Protein AF-A0A7Y4Q9X0-F1 (afdb_monomer_lite)

Sequence (154 aa):
YGYYTENNLNFNTTLRWPSSTGPTVANASSGQAYLGCSFGSANYSLSFKRTNFTCGYYQIDIPYQDDEVAILINGVQVFVNPNFTPSLQTNVWTGFLGPTTTVEIKLVNKQLSGQLQISINPSTSTPQTLNSNSTICVGGSADLSAASSIAGAT

Structure (mmCIF, N/CA/C/O backbone):
data_AF-A0A7Y4Q9X0-F1
#
_entry.id   AF-A0A7Y4Q9X0-F1
#
loop_
_atom_site.group_PDB
_atom_site.id
_atom_site.type_symbol
_atom_site.label_atom_id
_atom_site.label_alt_id
_atom_site.label_comp_id
_atom_site.label_asym_id
_atom_site.label_entity_id
_atom_site.label_seq_id
_atom_site.pdbx_PDB_ins_code
_atom_site.Cartn_x
_atom_site.Cartn_y
_atom_site.Cartn_z
_atom_site.occupancy
_atom_site.B_iso_or_equiv
_atom_site.auth_seq_id
_atom_site.auth_comp_id
_atom_site.auth_asym_id
_atom_site.auth_atom_id
_atom_site.pdbx_PDB_model_num
ATOM 1 N N . TYR A 1 1 ? 13.228 -10.424 -10.989 1.00 85.50 1 TYR A N 1
ATOM 2 C CA . TYR A 1 1 ? 12.451 -9.943 -9.827 1.00 85.50 1 TYR A CA 1
ATOM 3 C C . TYR A 1 1 ? 13.406 -9.491 -8.737 1.00 85.50 1 TYR A C 1
ATOM 5 O O . TYR A 1 1 ? 14.577 -9.856 -8.778 1.00 85.50 1 TYR A O 1
ATOM 13 N N . GLY A 1 2 ? 12.913 -8.701 -7.792 1.00 95.50 2 GLY A N 1
ATOM 14 C CA . GLY A 1 2 ? 13.687 -8.162 -6.681 1.00 95.50 2 GLY A CA 1
ATOM 15 C C . GLY A 1 2 ? 12.791 -7.349 -5.762 1.00 95.50 2 GLY A C 1
ATOM 16 O O . GLY A 1 2 ? 11.578 -7.294 -5.979 1.00 95.50 2 GLY A O 1
ATOM 17 N N . TYR A 1 3 ? 13.381 -6.731 -4.751 1.00 96.81 3 TYR A N 1
ATOM 18 C CA . TYR A 1 3 ? 12.651 -5.949 -3.763 1.00 96.81 3 TYR A CA 1
ATOM 19 C C . TYR A 1 3 ? 13.508 -4.807 -3.224 1.00 96.81 3 TYR A C 1
ATOM 21 O O . TYR A 1 3 ? 14.731 -4.859 -3.258 1.00 96.81 3 TYR A O 1
ATOM 29 N N . TYR A 1 4 ? 12.845 -3.793 -2.690 1.00 97.25 4 TYR A N 1
ATOM 30 C CA . TYR A 1 4 ? 13.426 -2.829 -1.761 1.00 97.25 4 TYR A CA 1
ATOM 31 C C . TYR A 1 4 ? 12.531 -2.814 -0.513 1.00 97.25 4 TYR A C 1
ATOM 33 O O . TYR A 1 4 ? 11.435 -3.384 -0.549 1.00 97.25 4 TYR A O 1
ATOM 41 N N . THR A 1 5 ? 12.963 -2.197 0.587 1.00 97.75 5 THR A N 1
ATOM 42 C CA . THR A 1 5 ? 12.080 -2.026 1.753 1.00 97.75 5 THR A CA 1
ATOM 43 C C . THR A 1 5 ? 11.798 -0.558 2.021 1.00 97.75 5 THR A C 1
ATOM 45 O O . THR A 1 5 ? 12.655 0.295 1.812 1.00 97.75 5 THR A O 1
ATOM 48 N N . GLU A 1 6 ? 10.578 -0.278 2.472 1.00 97.44 6 GLU A N 1
ATOM 49 C CA . GLU A 1 6 ? 10.107 1.039 2.891 1.00 97.44 6 GLU A CA 1
ATOM 50 C C . GLU A 1 6 ? 9.669 0.932 4.353 1.00 97.44 6 GLU A C 1
ATOM 52 O O . GLU A 1 6 ? 8.803 0.120 4.686 1.00 97.44 6 GLU A O 1
ATOM 57 N N . ASN A 1 7 ? 10.286 1.718 5.236 1.00 96.94 7 ASN A N 1
ATOM 58 C CA . ASN A 1 7 ? 9.981 1.668 6.666 1.00 96.94 7 ASN A CA 1
ATOM 59 C C . ASN A 1 7 ? 8.811 2.586 7.039 1.00 96.94 7 ASN A C 1
ATOM 61 O O . ASN A 1 7 ? 8.103 2.314 8.019 1.00 96.94 7 ASN A O 1
ATOM 65 N N . ASN A 1 8 ? 8.593 3.652 6.266 1.00 97.38 8 ASN A N 1
ATOM 66 C CA . ASN A 1 8 ? 7.576 4.645 6.569 1.00 97.38 8 ASN A CA 1
ATOM 67 C C . ASN A 1 8 ? 6.172 4.098 6.305 1.00 97.38 8 ASN A C 1
ATOM 69 O O . ASN A 1 8 ? 5.932 3.348 5.360 1.00 97.38 8 ASN A O 1
ATOM 73 N N . LEU A 1 9 ? 5.231 4.489 7.164 1.00 96.31 9 LEU A N 1
ATOM 74 C CA . LEU A 1 9 ? 3.817 4.170 6.983 1.00 96.31 9 LEU A CA 1
ATOM 75 C C . LEU A 1 9 ? 3.215 4.980 5.820 1.00 96.31 9 LEU A C 1
ATOM 77 O O . LEU A 1 9 ? 2.511 4.429 4.977 1.00 96.31 9 LEU A O 1
ATOM 81 N N . ASN A 1 10 ? 3.568 6.266 5.761 1.00 98.31 10 ASN A N 1
ATOM 82 C CA . ASN A 1 10 ? 3.280 7.168 4.650 1.00 98.31 10 ASN A CA 1
ATOM 83 C C . ASN A 1 10 ? 4.512 7.232 3.756 1.00 98.31 10 ASN A C 1
ATOM 85 O O . ASN A 1 10 ? 5.611 7.472 4.256 1.00 98.31 10 ASN A O 1
ATOM 89 N N . PHE A 1 11 ? 4.355 7.047 2.451 1.00 98.50 11 PHE A N 1
ATOM 90 C CA . PHE A 1 11 ? 5.501 7.016 1.551 1.00 98.50 11 PHE A CA 1
ATOM 91 C C . PHE A 1 11 ? 5.193 7.629 0.191 1.00 98.50 11 PHE A C 1
ATOM 93 O O . PHE A 1 11 ? 4.051 7.695 -0.260 1.00 98.50 11 PHE A O 1
ATOM 100 N N . ASN A 1 12 ? 6.264 8.059 -0.466 1.00 98.19 12 ASN A N 1
ATOM 101 C CA . ASN A 1 12 ? 6.269 8.541 -1.833 1.00 98.19 12 ASN A CA 1
ATOM 102 C C . ASN A 1 12 ? 7.426 7.860 -2.563 1.00 98.19 12 ASN A C 1
ATOM 104 O O . ASN A 1 12 ? 8.590 8.059 -2.205 1.00 98.19 12 ASN A O 1
ATOM 108 N N . THR A 1 13 ? 7.120 7.080 -3.598 1.00 97.94 13 THR A N 1
ATOM 109 C CA . THR A 1 13 ? 8.145 6.366 -4.364 1.00 97.94 13 THR A CA 1
ATOM 110 C C . THR A 1 13 ? 9.154 7.307 -5.016 1.00 97.94 13 THR A C 1
ATOM 112 O O . THR A 1 13 ? 10.295 6.903 -5.217 1.00 97.94 13 THR A O 1
ATOM 115 N N . THR A 1 14 ? 8.814 8.580 -5.269 1.00 97.81 14 THR A N 1
ATOM 116 C CA . THR A 1 14 ? 9.779 9.529 -5.854 1.00 97.81 14 THR A CA 1
ATOM 117 C C . THR A 1 14 ? 10.927 9.902 -4.921 1.00 97.81 14 THR A C 1
ATOM 119 O O . THR A 1 14 ? 11.945 10.416 -5.373 1.00 97.81 14 THR A O 1
ATOM 122 N N . LEU A 1 15 ? 10.792 9.630 -3.618 1.00 97.94 15 LEU A N 1
ATOM 123 C CA . LEU A 1 15 ? 11.887 9.764 -2.650 1.00 97.94 15 LEU A CA 1
ATOM 124 C C . LEU A 1 15 ? 12.884 8.597 -2.749 1.00 97.94 15 LEU A C 1
ATOM 126 O O . LEU A 1 15 ? 14.003 8.671 -2.239 1.00 97.94 15 LEU A O 1
ATOM 130 N N . ARG A 1 16 ? 12.481 7.513 -3.418 1.00 97.44 16 ARG A N 1
ATOM 131 C CA . ARG A 1 16 ? 13.260 6.288 -3.613 1.00 97.44 16 ARG A CA 1
ATOM 132 C C . ARG A 1 16 ? 13.944 6.263 -4.971 1.00 97.44 16 ARG A C 1
ATOM 134 O O . ARG A 1 16 ? 15.111 5.889 -5.045 1.00 97.44 16 ARG A O 1
ATOM 141 N N . TRP A 1 17 ? 13.227 6.660 -6.018 1.00 96.94 17 TRP A N 1
ATOM 142 C CA . TRP A 1 17 ? 13.715 6.758 -7.394 1.00 96.94 17 TRP A CA 1
ATOM 143 C C . TRP A 1 17 ? 12.933 7.834 -8.166 1.00 96.94 17 TRP A C 1
ATOM 145 O O . TRP A 1 17 ? 11.754 8.024 -7.890 1.00 96.94 17 TRP A O 1
ATOM 155 N N . PRO A 1 18 ? 13.522 8.538 -9.147 1.00 96.81 18 PRO A N 1
ATOM 156 C CA . PRO A 1 18 ? 12.775 9.458 -10.010 1.00 96.81 18 PRO A CA 1
ATOM 157 C C . PRO A 1 18 ? 11.662 8.745 -10.790 1.00 96.81 18 PRO A C 1
ATOM 159 O O . PRO A 1 18 ? 11.875 7.627 -11.253 1.00 96.81 18 PRO A O 1
ATOM 162 N N . SER A 1 19 ? 10.516 9.395 -11.017 1.00 95.00 19 SER A N 1
ATOM 163 C CA . SER A 1 19 ? 9.352 8.778 -11.685 1.00 95.00 19 SER A CA 1
ATOM 164 C C . SER A 1 19 ? 9.631 8.279 -13.106 1.00 95.00 19 SER A C 1
ATOM 166 O O . SER A 1 19 ? 8.990 7.335 -13.545 1.00 95.00 19 SER A O 1
ATOM 168 N N . SER A 1 20 ? 10.613 8.857 -13.806 1.00 94.69 20 SER A N 1
ATOM 169 C CA . SER A 1 20 ? 11.063 8.420 -15.137 1.00 94.69 20 SER A CA 1
ATOM 170 C C . SER A 1 20 ? 11.930 7.151 -15.127 1.00 94.69 20 SER A C 1
ATOM 172 O O . SER A 1 20 ? 12.356 6.675 -16.182 1.00 94.69 20 SER A O 1
ATOM 174 N N . THR A 1 21 ? 12.222 6.611 -13.943 1.00 94.06 21 THR A N 1
ATOM 175 C CA . THR A 1 21 ? 12.978 5.372 -13.731 1.00 94.06 21 THR A CA 1
ATOM 176 C C . THR A 1 21 ? 12.109 4.309 -13.060 1.00 94.06 21 THR A C 1
ATOM 178 O O . THR A 1 21 ? 11.008 4.588 -12.598 1.00 94.06 21 THR A O 1
ATOM 181 N N . GLY A 1 22 ? 12.614 3.078 -12.987 1.00 93.75 22 GLY A N 1
ATOM 182 C CA . GLY A 1 22 ? 11.943 1.982 -12.294 1.00 93.75 22 GLY A CA 1
ATOM 183 C C . GLY A 1 22 ? 12.486 1.721 -10.878 1.00 93.75 22 GLY A C 1
ATOM 184 O O . GLY A 1 22 ? 13.561 2.201 -10.513 1.00 93.75 22 GLY A O 1
ATOM 185 N N . PRO A 1 23 ? 11.822 0.841 -10.109 1.00 95.81 23 PRO A N 1
ATOM 186 C CA . PRO A 1 23 ? 12.235 0.435 -8.762 1.00 95.81 23 PRO A CA 1
ATOM 187 C C . PRO A 1 23 ? 13.654 -0.133 -8.672 1.00 95.81 23 PRO A C 1
ATOM 189 O O . PRO A 1 23 ? 14.226 -0.168 -7.588 1.00 95.81 23 PRO A O 1
ATOM 192 N N . THR A 1 24 ? 14.236 -0.584 -9.791 1.00 96.06 24 THR A N 1
ATOM 193 C CA . THR A 1 24 ? 15.590 -1.154 -9.822 1.00 96.06 24 THR A CA 1
ATOM 194 C C . THR A 1 24 ? 16.681 -0.201 -9.327 1.00 96.06 24 THR A C 1
ATOM 196 O O . THR A 1 24 ? 17.767 -0.674 -9.003 1.00 96.06 24 THR A O 1
ATOM 199 N N . VAL A 1 25 ? 16.428 1.112 -9.289 1.00 96.88 25 VAL A N 1
ATOM 200 C CA . VAL A 1 25 ? 17.377 2.114 -8.777 1.00 96.88 25 VAL A CA 1
ATOM 201 C C . VAL A 1 25 ? 16.971 2.679 -7.413 1.00 96.88 25 VAL A C 1
ATOM 203 O O . VAL A 1 25 ? 17.493 3.713 -7.003 1.00 96.88 25 VAL A O 1
ATOM 206 N N . ALA A 1 26 ? 16.039 2.031 -6.702 1.00 97.75 26 ALA A N 1
ATOM 207 C CA . ALA A 1 26 ? 15.597 2.498 -5.392 1.00 97.75 26 ALA A CA 1
ATOM 208 C C . ALA A 1 26 ? 16.787 2.662 -4.433 1.00 97.75 26 ALA A C 1
ATOM 210 O O . ALA A 1 26 ? 17.514 1.702 -4.165 1.00 97.75 26 ALA A O 1
ATOM 211 N N . ASN A 1 27 ? 16.960 3.874 -3.902 1.00 98.12 27 ASN A N 1
ATOM 212 C CA . ASN A 1 27 ? 17.979 4.192 -2.899 1.00 98.12 27 ASN A CA 1
ATOM 213 C C . ASN A 1 27 ? 17.632 3.596 -1.514 1.00 98.12 27 ASN A C 1
ATOM 215 O O . ASN A 1 27 ? 16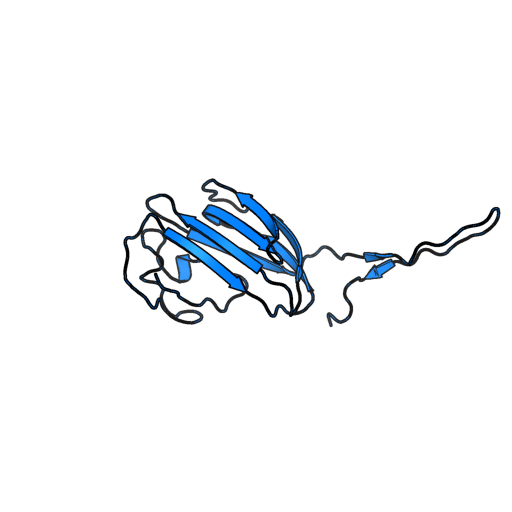.607 2.938 -1.368 1.00 98.12 27 ASN A O 1
ATOM 219 N N . ALA A 1 28 ? 18.475 3.831 -0.498 1.00 97.75 28 ALA A N 1
ATOM 220 C CA . ALA A 1 28 ? 18.298 3.353 0.885 1.00 97.75 28 ALA A CA 1
ATOM 221 C C . ALA A 1 28 ? 17.923 4.469 1.890 1.00 97.75 28 ALA A C 1
ATOM 223 O O . ALA A 1 28 ? 18.311 4.421 3.052 1.00 97.75 28 ALA A O 1
ATOM 224 N N . SER A 1 29 ? 17.190 5.506 1.469 1.00 97.06 29 SER A N 1
ATOM 225 C CA . SER A 1 29 ? 16.806 6.637 2.348 1.00 97.06 29 SER A CA 1
ATOM 226 C C . SER A 1 29 ? 15.856 6.271 3.512 1.00 97.06 29 SER A C 1
ATOM 228 O O . SER A 1 29 ? 15.637 7.062 4.419 1.00 97.06 29 SER A O 1
ATOM 230 N N . SER A 1 30 ? 15.275 5.075 3.479 1.00 94.81 30 SER A N 1
ATOM 231 C CA . SER A 1 30 ? 14.263 4.501 4.380 1.00 94.81 30 SER A CA 1
ATOM 232 C C . SER A 1 30 ? 14.197 3.005 4.077 1.00 94.81 30 SER A C 1
ATOM 234 O O . SER A 1 30 ? 13.812 2.633 2.976 1.00 94.81 30 SER A O 1
ATOM 236 N N . GLY A 1 31 ? 14.625 2.136 4.982 1.00 96.75 31 GLY A N 1
ATOM 237 C CA . GLY A 1 31 ? 14.807 0.724 4.637 1.00 96.75 31 GLY A CA 1
ATOM 238 C C . GLY A 1 31 ? 15.934 0.503 3.616 1.00 96.75 31 GLY A C 1
ATOM 239 O O . GLY A 1 31 ? 16.836 1.325 3.474 1.00 96.75 31 GLY A O 1
ATOM 240 N N . GLN A 1 32 ? 15.887 -0.620 2.906 1.00 97.88 32 GLN A N 1
ATOM 241 C CA . GLN A 1 32 ? 16.955 -1.101 2.034 1.00 97.88 32 GLN A CA 1
ATOM 242 C C . GLN A 1 32 ? 16.791 -0.596 0.598 1.00 97.88 32 GLN A C 1
ATOM 244 O O . GLN A 1 32 ? 15.671 -0.442 0.103 1.00 97.88 32 GLN A O 1
ATOM 249 N N . ALA A 1 33 ? 17.924 -0.396 -0.081 1.00 98.12 33 ALA A N 1
ATOM 250 C CA . ALA A 1 33 ? 17.972 -0.206 -1.529 1.00 98.12 33 ALA A CA 1
ATOM 251 C C . ALA A 1 33 ? 17.481 -1.454 -2.281 1.00 98.12 33 ALA A C 1
ATOM 253 O O . ALA A 1 33 ? 17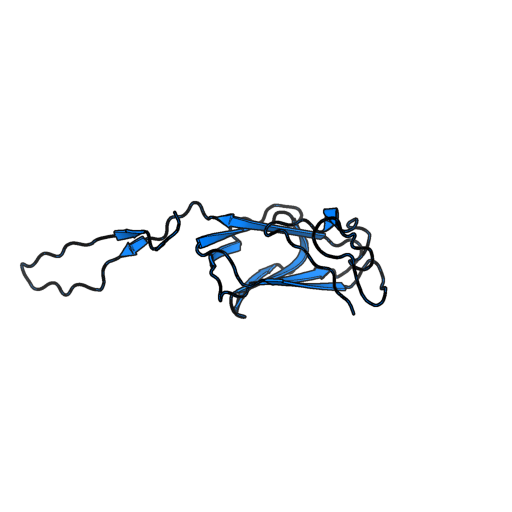.347 -2.534 -1.699 1.00 98.12 33 ALA A O 1
ATOM 254 N N . TYR A 1 34 ? 17.219 -1.301 -3.580 1.00 98.00 34 TYR A N 1
ATOM 255 C CA . TYR A 1 34 ? 16.779 -2.414 -4.418 1.00 98.00 34 TYR A CA 1
ATOM 256 C C . TYR A 1 34 ? 17.813 -3.548 -4.464 1.00 98.00 34 TYR A C 1
ATOM 258 O O . TYR A 1 34 ? 18.990 -3.331 -4.748 1.00 98.00 34 TYR A O 1
ATOM 266 N N . LEU A 1 35 ? 17.342 -4.773 -4.241 1.00 98.12 35 LEU A N 1
ATOM 267 C CA . LEU A 1 35 ? 18.088 -6.018 -4.367 1.00 98.12 35 LEU A CA 1
ATOM 268 C C . LEU A 1 35 ? 17.361 -6.939 -5.349 1.00 98.12 35 LEU A C 1
ATOM 270 O O . LEU A 1 35 ? 16.232 -7.375 -5.108 1.00 98.12 35 LEU A O 1
ATOM 274 N N . GLY A 1 36 ? 18.016 -7.250 -6.465 1.00 96.56 36 GLY A N 1
ATOM 275 C CA . GLY A 1 36 ? 17.501 -8.152 -7.490 1.00 96.56 36 GLY A CA 1
ATOM 276 C C . GLY A 1 36 ? 18.077 -7.856 -8.868 1.00 96.56 36 GLY A C 1
ATOM 277 O O . GLY A 1 36 ? 19.009 -7.068 -9.014 1.00 96.56 36 GLY A O 1
ATOM 278 N N . CYS A 1 37 ? 17.512 -8.492 -9.892 1.00 94.88 37 CYS A N 1
ATOM 279 C CA . CYS A 1 37 ? 17.907 -8.238 -11.276 1.00 94.88 37 CYS A CA 1
ATOM 280 C C . CYS A 1 37 ? 17.417 -6.864 -11.735 1.00 94.88 37 CYS A C 1
ATOM 282 O O . CYS A 1 37 ? 16.251 -6.528 -11.518 1.00 94.88 37 CYS A O 1
ATOM 284 N N . SER A 1 38 ? 18.270 -6.121 -12.437 1.00 94.00 38 SER A N 1
ATOM 285 C CA . SER A 1 38 ? 17.860 -4.875 -13.074 1.00 94.00 38 SER A CA 1
ATOM 286 C C . SER A 1 38 ? 16.871 -5.103 -14.211 1.00 94.00 38 SER A C 1
ATOM 288 O O . SER A 1 38 ? 16.906 -6.125 -14.897 1.00 94.00 38 SER A O 1
ATOM 290 N N . PHE A 1 39 ? 15.984 -4.134 -14.403 1.00 91.94 39 PHE A N 1
ATOM 291 C CA . PHE A 1 39 ? 14.988 -4.116 -15.470 1.00 91.94 39 PHE A CA 1
ATOM 292 C C . PHE A 1 39 ? 14.768 -2.680 -15.962 1.00 91.94 39 PHE A C 1
ATOM 294 O O . PHE A 1 39 ? 15.325 -1.734 -15.405 1.00 91.94 39 PHE A O 1
ATOM 301 N N . GLY A 1 40 ? 14.001 -2.528 -17.043 1.00 90.00 40 GLY A N 1
ATOM 302 C CA . GLY A 1 40 ? 13.717 -1.224 -17.643 1.00 90.00 40 GLY A CA 1
ATOM 303 C C . GLY A 1 40 ? 12.946 -0.271 -16.721 1.00 90.00 40 GLY A C 1
ATOM 304 O O . GLY A 1 40 ? 12.495 -0.634 -15.637 1.00 90.00 40 GLY A O 1
ATOM 305 N N . SER A 1 41 ? 12.776 0.971 -17.168 1.00 91.00 41 SER A N 1
ATOM 306 C CA . SER A 1 41 ? 12.082 2.014 -16.403 1.00 91.00 41 SER A CA 1
ATOM 307 C C . SER A 1 41 ? 10.555 1.953 -16.468 1.00 91.00 41 SER A C 1
ATOM 309 O O . SER A 1 41 ? 9.906 2.627 -15.682 1.00 91.00 41 SER A O 1
ATOM 311 N N . ALA A 1 42 ? 9.990 1.150 -17.368 1.00 91.94 42 ALA A N 1
ATOM 312 C CA . ALA A 1 42 ? 8.553 1.040 -17.607 1.00 91.94 42 ALA A CA 1
ATOM 313 C C . ALA A 1 42 ? 8.097 -0.422 -17.527 1.00 91.94 42 ALA A C 1
ATOM 315 O O . ALA A 1 42 ? 8.931 -1.330 -17.552 1.00 91.94 42 ALA A O 1
ATOM 316 N N . ASN A 1 43 ? 6.778 -0.644 -17.506 1.00 93.94 43 ASN A N 1
ATOM 317 C CA . ASN A 1 43 ? 6.163 -1.976 -17.481 1.00 93.94 43 ASN A CA 1
ATOM 318 C C . ASN A 1 43 ? 6.602 -2.797 -16.266 1.00 93.94 43 ASN A C 1
ATOM 320 O O . ASN A 1 43 ? 7.288 -3.814 -16.384 1.00 93.94 43 ASN A O 1
ATOM 324 N N . TYR A 1 44 ? 6.215 -2.342 -15.080 1.00 95.19 44 TYR A N 1
ATOM 325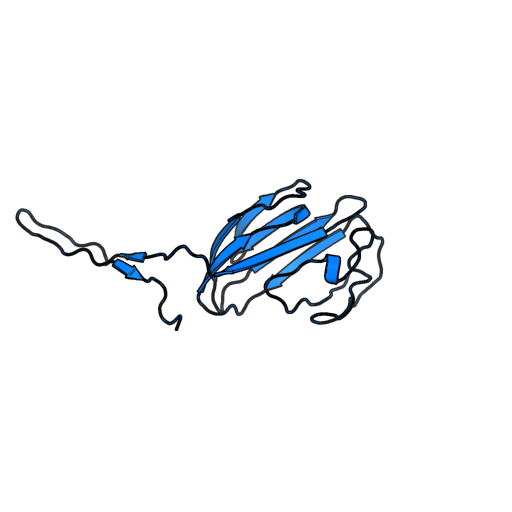 C CA . TYR A 1 44 ? 6.517 -3.042 -13.840 1.00 95.19 44 TYR A CA 1
ATOM 326 C C . TYR A 1 44 ? 5.327 -3.026 -12.894 1.00 95.19 44 TYR A C 1
ATOM 328 O O . TYR A 1 44 ? 4.466 -2.151 -12.939 1.00 95.19 44 TYR A O 1
ATOM 336 N N . SER A 1 45 ? 5.322 -3.985 -11.979 1.00 96.12 45 SER A N 1
ATOM 337 C CA . SER A 1 45 ? 4.374 -4.025 -10.876 1.00 96.12 45 SER A CA 1
ATOM 338 C C . SER A 1 45 ? 5.106 -4.074 -9.545 1.00 96.12 45 SER A C 1
ATOM 340 O O . SER A 1 45 ? 6.132 -4.746 -9.419 1.00 96.12 45 SER A O 1
ATOM 342 N N . LEU A 1 46 ? 4.545 -3.412 -8.542 1.00 97.00 46 LEU A N 1
ATOM 343 C CA . LEU A 1 46 ? 4.986 -3.474 -7.155 1.00 97.00 46 LEU A CA 1
ATOM 344 C C . LEU A 1 46 ? 3.856 -3.999 -6.276 1.00 97.00 46 LEU A C 1
ATOM 346 O O . LEU A 1 46 ? 2.681 -3.773 -6.553 1.00 97.00 46 LEU A O 1
ATOM 350 N N . SER A 1 47 ? 4.228 -4.666 -5.187 1.00 98.12 47 SER A N 1
ATOM 351 C CA . SER A 1 47 ? 3.315 -5.023 -4.107 1.00 98.12 47 SER A CA 1
ATOM 352 C C . SER A 1 47 ? 3.971 -4.673 -2.775 1.00 98.12 47 SER A C 1
ATOM 354 O O . SER A 1 47 ? 4.952 -5.294 -2.362 1.00 98.12 47 SER A O 1
ATOM 356 N N . PHE A 1 48 ? 3.447 -3.635 -2.133 1.00 98.31 48 PHE A N 1
ATOM 357 C CA . PHE A 1 48 ? 3.830 -3.202 -0.797 1.00 98.31 48 PHE A CA 1
ATOM 358 C C . PHE A 1 48 ? 2.995 -3.960 0.215 1.00 98.31 48 PHE A C 1
ATOM 360 O O . PHE A 1 48 ? 1.773 -3.852 0.188 1.00 98.31 48 PHE A O 1
ATOM 367 N N . LYS A 1 49 ? 3.635 -4.710 1.112 1.00 98.31 49 LYS A N 1
ATOM 368 C CA . LYS A 1 49 ? 2.937 -5.511 2.120 1.00 98.31 49 LYS A CA 1
ATOM 369 C C . LYS A 1 49 ? 3.372 -5.099 3.511 1.00 98.31 49 LYS A C 1
ATOM 371 O O . LYS A 1 49 ? 4.567 -5.025 3.789 1.00 98.31 49 LYS A O 1
ATOM 376 N N . ARG A 1 50 ? 2.402 -4.873 4.392 1.00 97.88 50 ARG A N 1
ATOM 377 C CA . ARG A 1 50 ? 2.646 -4.549 5.795 1.00 97.88 50 ARG A CA 1
ATOM 378 C C . ARG A 1 50 ? 1.675 -5.298 6.697 1.00 97.88 50 ARG A C 1
ATOM 380 O O . ARG A 1 50 ? 0.529 -5.547 6.339 1.00 97.88 50 ARG A O 1
ATOM 387 N N . THR A 1 51 ? 2.171 -5.652 7.870 1.00 97.94 51 THR A N 1
ATOM 388 C CA . THR A 1 51 ? 1.409 -6.151 9.015 1.00 97.94 51 THR A CA 1
ATOM 389 C C . THR A 1 51 ? 1.958 -5.472 10.270 1.00 97.94 51 THR A C 1
ATOM 391 O O . THR A 1 51 ? 2.822 -4.596 10.158 1.00 97.94 51 THR A O 1
ATOM 394 N N . ASN A 1 52 ? 1.504 -5.876 11.452 1.00 96.19 52 ASN A N 1
ATOM 395 C CA . ASN A 1 52 ? 1.985 -5.352 12.724 1.00 96.19 52 ASN A CA 1
ATOM 396 C C . ASN A 1 52 ? 1.747 -3.836 12.877 1.00 96.19 52 ASN A C 1
ATOM 398 O O . ASN A 1 52 ? 2.649 -3.077 13.236 1.00 96.19 52 ASN A O 1
ATOM 402 N N . PHE A 1 53 ? 0.538 -3.382 12.541 1.00 96.00 53 PHE A N 1
ATOM 403 C CA . PHE A 1 53 ? 0.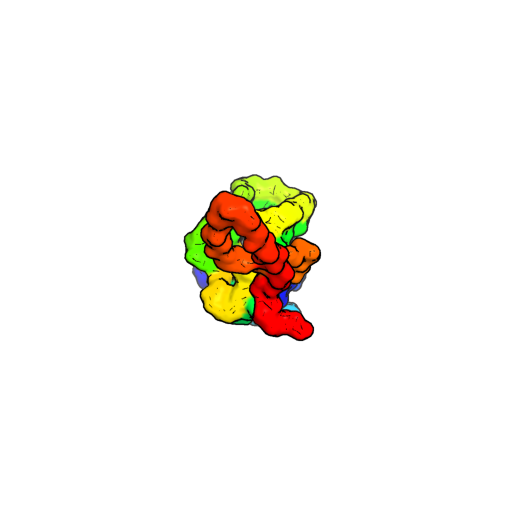127 -1.999 12.769 1.00 96.00 53 PHE A CA 1
ATOM 404 C C . PHE A 1 53 ? -0.136 -1.769 14.257 1.00 96.00 53 PHE A C 1
ATOM 406 O O . PHE A 1 53 ? -0.690 -2.639 14.933 1.00 96.00 53 PHE A O 1
ATOM 413 N N . THR A 1 54 ? 0.205 -0.578 14.754 1.00 94.69 54 THR A N 1
ATOM 414 C CA . THR A 1 54 ? -0.339 -0.101 16.029 1.00 94.69 54 THR A CA 1
ATOM 415 C C . THR A 1 54 ? -1.863 -0.130 15.943 1.00 94.69 54 THR A C 1
ATOM 417 O O . THR A 1 54 ? -2.421 0.305 14.938 1.00 94.69 54 THR A O 1
ATOM 420 N N . CYS A 1 55 ? -2.533 -0.664 16.968 1.00 90.62 55 CYS A N 1
ATOM 421 C CA . CYS A 1 55 ? -3.992 -0.700 17.004 1.00 90.62 55 CYS A CA 1
ATOM 422 C C . CYS A 1 55 ? -4.566 0.713 16.861 1.00 90.62 55 CYS A C 1
ATOM 424 O O . CYS A 1 55 ? -4.247 1.596 17.655 1.00 90.62 55 CYS A O 1
ATOM 426 N N . GLY A 1 56 ? -5.442 0.913 15.882 1.00 88.50 56 GLY A N 1
ATOM 427 C CA . GLY A 1 56 ? -6.093 2.198 15.678 1.00 88.50 56 GLY A CA 1
ATOM 428 C C . GLY A 1 56 ? -7.126 2.167 14.564 1.00 88.50 56 GLY A C 1
ATOM 429 O O . GLY A 1 56 ? -7.231 1.197 13.809 1.00 88.50 56 GLY A O 1
ATOM 430 N N . TYR A 1 57 ? -7.896 3.247 14.474 1.00 92.44 57 TYR A N 1
ATOM 431 C CA . TYR A 1 57 ? -8.806 3.494 13.365 1.00 92.44 57 TYR A CA 1
ATOM 432 C C . TYR A 1 57 ? -8.111 4.413 12.363 1.00 92.44 57 TYR A C 1
ATOM 434 O O . TYR A 1 57 ? -7.735 5.535 12.703 1.00 92.44 57 TYR A O 1
ATOM 442 N N . TYR A 1 58 ? -7.892 3.919 11.151 1.00 95.88 58 TYR A N 1
ATOM 443 C CA . TYR A 1 58 ? -7.075 4.570 10.134 1.00 95.88 58 TYR A CA 1
ATOM 444 C C . TYR A 1 58 ? -7.904 4.928 8.914 1.00 95.88 58 TYR A C 1
ATOM 446 O O . TYR A 1 58 ? -8.849 4.220 8.578 1.00 95.88 58 TYR A O 1
ATOM 454 N N . GLN A 1 59 ? -7.488 5.987 8.234 1.00 97.75 59 GLN A N 1
ATOM 455 C CA . GLN A 1 59 ? -7.891 6.327 6.880 1.00 97.75 59 GLN A CA 1
ATOM 456 C C . GLN A 1 59 ? -6.694 6.139 5.945 1.00 97.75 59 GLN A C 1
ATOM 458 O O . GLN A 1 59 ? -5.561 6.474 6.303 1.00 97.75 59 GLN A O 1
ATOM 463 N N . ILE A 1 60 ? -6.954 5.618 4.748 1.00 98.62 60 ILE A N 1
ATOM 464 C CA . ILE A 1 60 ? -5.995 5.567 3.650 1.00 98.62 60 ILE A CA 1
ATOM 465 C C . ILE A 1 60 ? -6.395 6.604 2.599 1.00 98.62 60 ILE A C 1
ATOM 467 O O . ILE A 1 60 ? -7.548 6.654 2.165 1.00 98.62 60 ILE A O 1
ATOM 471 N N . ASP A 1 61 ? -5.419 7.398 2.171 1.00 98.69 61 ASP A N 1
ATOM 472 C CA . ASP A 1 61 ? -5.495 8.333 1.055 1.00 98.69 61 ASP A CA 1
ATOM 473 C C . ASP A 1 61 ? -4.406 7.999 0.024 1.00 98.69 61 ASP A C 1
ATOM 475 O O . ASP A 1 61 ? -3.318 7.520 0.370 1.00 98.69 61 ASP A O 1
ATOM 479 N N . ILE A 1 62 ? -4.670 8.311 -1.244 1.00 98.75 62 ILE A N 1
ATOM 480 C CA . ILE A 1 62 ? -3.705 8.184 -2.344 1.00 98.75 62 ILE A CA 1
ATOM 481 C C . ILE A 1 62 ? -3.478 9.581 -2.932 1.00 98.75 62 ILE A C 1
ATOM 483 O O . ILE A 1 62 ? -4.244 10.011 -3.797 1.00 98.75 62 ILE A O 1
ATOM 487 N N . PRO A 1 63 ? -2.455 10.328 -2.471 1.00 98.69 63 PRO A N 1
ATOM 488 C CA . PRO A 1 63 ? -2.149 11.650 -3.014 1.00 98.69 63 PRO A CA 1
ATOM 489 C C . PRO A 1 63 ? -1.824 11.661 -4.514 1.00 98.69 63 PRO A C 1
ATOM 491 O O . PRO A 1 63 ? -2.086 12.659 -5.182 1.00 98.69 63 PRO A O 1
ATOM 494 N N . TYR A 1 64 ? -1.249 10.570 -5.033 1.00 98.56 64 TYR A N 1
ATOM 495 C CA . TYR A 1 64 ? -0.839 10.441 -6.431 1.00 98.56 64 TYR A CA 1
ATOM 496 C C . TYR A 1 64 ? -0.669 8.967 -6.818 1.00 98.56 64 TYR A C 1
ATOM 498 O O . TYR A 1 64 ? -0.060 8.204 -6.059 1.00 98.56 64 TYR A O 1
ATOM 506 N N . GLN A 1 65 ? -1.120 8.580 -8.013 1.00 97.44 65 GLN A N 1
ATOM 507 C CA . GLN A 1 65 ? -0.808 7.275 -8.606 1.00 97.44 65 GLN A CA 1
ATOM 508 C C . GLN A 1 65 ? -0.576 7.352 -10.117 1.00 97.44 65 GLN A C 1
ATOM 510 O O . GLN A 1 65 ? -1.256 8.107 -10.813 1.00 97.44 65 GLN A O 1
ATOM 515 N N . ASP A 1 66 ? 0.344 6.523 -10.601 1.00 96.88 66 ASP A N 1
ATOM 516 C CA . ASP A 1 66 ? 0.677 6.351 -12.014 1.00 96.88 66 ASP A CA 1
ATOM 517 C C . ASP A 1 66 ? 1.221 4.923 -12.268 1.00 96.88 66 ASP A C 1
ATOM 519 O O . ASP A 1 66 ? 2.332 4.604 -11.830 1.00 96.88 66 ASP A O 1
ATOM 523 N N . ASP A 1 67 ? 0.481 3.985 -12.874 1.00 96.25 67 ASP A N 1
ATOM 524 C CA . ASP A 1 67 ? -0.892 4.077 -13.401 1.00 96.25 67 ASP A CA 1
ATOM 525 C C . ASP A 1 67 ? -1.929 3.527 -12.404 1.00 96.25 67 ASP A C 1
ATOM 527 O O . ASP A 1 67 ? -2.669 4.272 -11.764 1.00 96.25 67 ASP A O 1
ATOM 531 N N . GLU A 1 68 ? -2.002 2.200 -12.292 1.00 98.25 68 GLU A N 1
ATOM 532 C CA . GLU A 1 68 ? -3.088 1.473 -11.638 1.00 98.25 68 GLU A CA 1
ATOM 533 C C . GLU A 1 68 ? -2.718 1.086 -10.210 1.00 98.25 68 GLU A C 1
ATOM 535 O O . GLU A 1 68 ? -1.629 0.568 -9.960 1.00 98.25 68 GLU A O 1
ATOM 540 N N . VAL A 1 69 ? -3.657 1.279 -9.282 1.00 98.69 69 VAL A N 1
ATOM 541 C CA . VAL A 1 69 ? -3.499 0.914 -7.872 1.00 98.69 69 VAL A CA 1
ATOM 542 C C . VAL A 1 69 ? -4.656 0.054 -7.397 1.00 98.69 69 VAL A C 1
ATOM 544 O O . VAL A 1 69 ? -5.817 0.322 -7.702 1.00 98.69 69 VAL A O 1
ATOM 547 N N . ALA A 1 70 ? -4.338 -0.948 -6.581 1.00 98.75 70 ALA A N 1
ATOM 548 C CA . ALA A 1 70 ? -5.314 -1.692 -5.796 1.00 98.75 70 ALA A CA 1
ATOM 549 C C . ALA A 1 70 ? -4.859 -1.790 -4.337 1.00 98.75 70 ALA A C 1
ATOM 551 O O . ALA A 1 70 ? -3.672 -1.973 -4.064 1.00 98.75 70 ALA A O 1
ATOM 552 N N . ILE A 1 71 ? -5.808 -1.705 -3.404 1.00 98.81 71 ILE A N 1
ATOM 553 C CA . ILE A 1 71 ? -5.557 -1.873 -1.969 1.00 98.81 71 ILE A CA 1
ATOM 554 C C . ILE A 1 71 ? -6.343 -3.079 -1.481 1.00 98.81 71 ILE A C 1
ATOM 556 O O . ILE A 1 71 ? -7.546 -3.197 -1.726 1.00 98.81 71 ILE A O 1
ATOM 560 N N . LEU A 1 72 ? -5.652 -3.965 -0.770 1.00 98.88 72 LEU A N 1
ATOM 561 C CA . LEU A 1 72 ? -6.227 -5.124 -0.121 1.00 98.88 72 LEU A CA 1
ATOM 562 C C . LEU A 1 72 ? -5.987 -5.049 1.386 1.00 98.88 72 LEU A C 1
ATOM 564 O O . LEU A 1 72 ? -4.865 -4.806 1.827 1.00 98.88 72 LEU A O 1
ATOM 568 N N . ILE A 1 73 ? -7.033 -5.315 2.163 1.00 98.69 73 ILE A N 1
ATOM 569 C CA . ILE A 1 73 ? -6.985 -5.437 3.622 1.00 98.69 73 ILE A CA 1
ATOM 570 C C . ILE A 1 73 ? -7.401 -6.863 3.967 1.00 98.69 73 ILE A C 1
ATOM 572 O O . ILE A 1 73 ? -8.474 -7.309 3.567 1.00 98.69 73 ILE A O 1
ATOM 576 N N . ASN A 1 74 ? -6.546 -7.611 4.667 1.00 98.25 74 ASN A N 1
ATOM 577 C CA . ASN A 1 74 ? -6.769 -9.029 4.974 1.00 98.25 74 ASN A CA 1
ATOM 578 C C . ASN A 1 74 ? -7.079 -9.879 3.728 1.00 98.25 74 ASN A C 1
ATOM 580 O O . ASN A 1 74 ? -7.917 -10.775 3.758 1.00 98.25 74 ASN A O 1
ATOM 584 N N . GLY A 1 75 ? -6.415 -9.566 2.611 1.00 98.31 75 GLY A N 1
ATOM 585 C CA . GLY A 1 75 ? -6.615 -10.236 1.323 1.00 98.31 75 GLY A CA 1
ATOM 586 C C . GLY A 1 75 ? -7.885 -9.829 0.564 1.00 98.31 75 GLY A C 1
ATOM 587 O O . GLY A 1 75 ? -8.060 -10.262 -0.572 1.00 98.31 75 GLY A O 1
ATOM 588 N N . VAL A 1 76 ? -8.742 -8.976 1.131 1.00 98.56 76 VAL A N 1
ATOM 589 C CA . VAL A 1 76 ? -9.949 -8.459 0.471 1.00 98.56 76 VAL A CA 1
ATOM 590 C C . VAL A 1 76 ? -9.625 -7.143 -0.221 1.00 98.56 76 VAL A C 1
ATOM 592 O O . VAL A 1 76 ? -9.149 -6.214 0.426 1.00 98.56 76 VAL A O 1
ATOM 595 N N . GLN A 1 77 ? -9.896 -7.041 -1.523 1.00 98.62 77 GLN A N 1
ATOM 596 C CA . GLN A 1 77 ? -9.755 -5.783 -2.256 1.00 98.62 77 GLN A CA 1
ATOM 597 C C . GLN A 1 77 ? -10.810 -4.780 -1.787 1.00 98.62 77 GLN A C 1
ATOM 599 O O . GLN A 1 77 ? -12.004 -4.996 -1.977 1.00 98.62 77 GLN A O 1
ATOM 604 N N . VAL A 1 78 ? -10.355 -3.680 -1.194 1.00 98.62 78 VAL A N 1
ATOM 605 C CA . VAL A 1 78 ? -11.216 -2.597 -0.693 1.00 98.62 78 VAL A CA 1
ATOM 606 C C . VAL A 1 78 ? -11.232 -1.388 -1.623 1.00 98.62 78 VAL A C 1
ATOM 608 O O . VAL A 1 78 ? -12.150 -0.580 -1.5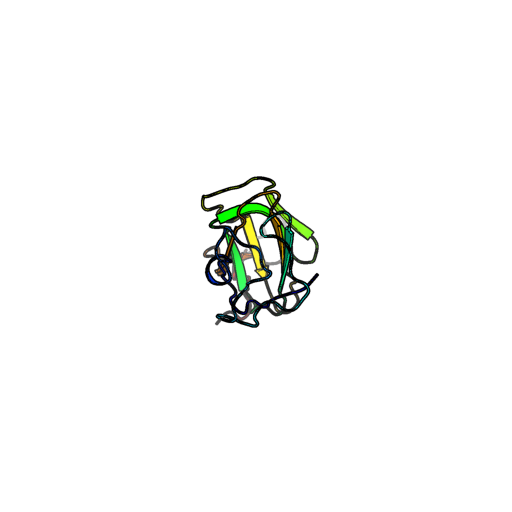61 1.00 98.62 78 VAL A O 1
ATOM 611 N N . PHE A 1 79 ? -10.231 -1.275 -2.497 1.00 98.75 79 PHE A N 1
ATOM 612 C CA . PHE A 1 79 ? -10.107 -0.184 -3.453 1.00 98.75 79 PHE A CA 1
ATOM 613 C C . PHE A 1 79 ? -9.394 -0.649 -4.723 1.00 98.75 79 PHE A C 1
ATOM 615 O O . PHE A 1 79 ? -8.461 -1.454 -4.660 1.00 98.75 79 PHE A O 1
ATOM 622 N N . VAL A 1 80 ? -9.813 -0.106 -5.865 1.00 98.44 80 VAL A N 1
ATOM 623 C CA . VAL A 1 80 ? -9.109 -0.213 -7.145 1.00 98.44 80 VAL A CA 1
ATOM 624 C C . VAL A 1 80 ? -9.322 1.062 -7.955 1.00 98.44 80 VAL A C 1
ATOM 626 O O . VAL A 1 80 ? -10.445 1.550 -8.063 1.00 98.44 80 VAL A O 1
ATOM 629 N N . ASN A 1 81 ? -8.252 1.572 -8.555 1.00 98.31 81 ASN A N 1
ATOM 630 C CA . ASN A 1 81 ? -8.318 2.592 -9.591 1.00 98.31 81 ASN A CA 1
ATOM 631 C C . ASN A 1 81 ? -7.370 2.198 -10.738 1.00 98.31 81 ASN A C 1
ATOM 633 O O . ASN A 1 81 ? -6.154 2.197 -10.533 1.00 98.31 81 ASN A O 1
ATOM 637 N N . PRO A 1 82 ? -7.902 1.865 -11.931 1.00 97.62 82 PRO A N 1
ATOM 638 C CA . PRO A 1 82 ? -7.115 1.356 -13.054 1.00 97.62 82 PRO A CA 1
ATOM 639 C C . PRO A 1 82 ? -6.399 2.440 -13.876 1.00 97.62 82 PRO A C 1
ATOM 641 O O . PRO A 1 82 ? -5.724 2.099 -14.854 1.00 97.62 82 PRO A O 1
ATOM 644 N N . ASN A 1 83 ? -6.563 3.718 -13.515 1.00 96.25 83 ASN A N 1
ATOM 645 C CA . ASN A 1 83 ? -6.110 4.860 -14.302 1.00 96.25 83 ASN A CA 1
ATOM 646 C C . ASN A 1 83 ? -5.104 5.728 -13.542 1.00 96.25 83 ASN A C 1
ATOM 648 O O . ASN A 1 83 ? -5.218 5.925 -12.330 1.00 96.25 83 ASN A O 1
ATOM 652 N N . PHE A 1 84 ? -4.202 6.356 -14.297 1.00 97.12 84 PHE A N 1
ATOM 653 C CA . PHE A 1 84 ? -3.401 7.480 -13.826 1.00 97.12 84 PHE A CA 1
ATOM 654 C C . PHE A 1 84 ? -4.274 8.544 -13.147 1.00 97.12 84 PHE A C 1
ATOM 656 O O . PHE A 1 84 ? -5.292 8.972 -13.696 1.00 97.12 84 PHE A O 1
ATOM 663 N N . THR A 1 85 ? -3.876 8.975 -11.950 1.00 98.00 85 THR A N 1
ATOM 664 C CA . THR A 1 85 ? -4.585 10.013 -11.195 1.00 98.00 85 THR A CA 1
ATOM 665 C C . THR A 1 85 ? -3.566 10.936 -10.511 1.00 98.00 85 THR A C 1
ATOM 667 O O . THR A 1 85 ? -2.997 10.559 -9.482 1.00 98.00 85 THR A O 1
ATOM 670 N N . PRO A 1 86 ? -3.337 12.157 -11.043 1.00 96.81 86 PRO A N 1
ATOM 671 C CA . PRO A 1 86 ? -2.332 13.094 -10.528 1.00 96.81 86 PRO A CA 1
ATOM 672 C C . PRO A 1 86 ? -2.803 13.924 -9.327 1.00 96.81 86 PRO A C 1
ATOM 674 O O . PRO A 1 86 ? -2.172 14.919 -8.971 1.00 96.81 86 PRO A O 1
ATOM 677 N N . SER A 1 87 ? -3.945 13.571 -8.747 1.00 97.38 87 SER A N 1
ATOM 678 C CA . SER A 1 87 ? -4.607 14.324 -7.689 1.00 97.38 87 SER A CA 1
ATOM 679 C C . SER A 1 87 ? -4.949 13.427 -6.511 1.00 97.38 87 SER A C 1
ATOM 681 O O . SER A 1 87 ? -5.140 12.221 -6.664 1.00 97.38 87 SER A O 1
ATOM 683 N N . LEU A 1 88 ? -5.113 14.054 -5.348 1.00 98.31 88 LEU A N 1
ATOM 684 C CA . LEU A 1 88 ? -5.505 13.379 -4.122 1.00 98.31 88 LEU A CA 1
ATOM 685 C C . LEU A 1 88 ? -6.827 12.621 -4.285 1.00 98.31 88 LEU A C 1
ATOM 687 O O . LEU A 1 88 ? -7.863 13.206 -4.598 1.00 98.31 88 LEU A O 1
ATOM 691 N N . GLN A 1 89 ? -6.782 11.329 -3.981 1.00 98.19 89 GLN A N 1
ATOM 692 C CA . GLN A 1 89 ? -7.942 10.474 -3.773 1.00 98.19 89 GLN A CA 1
ATOM 693 C C . GLN A 1 89 ? -8.071 10.252 -2.269 1.00 98.19 89 GLN A C 1
ATOM 695 O O . GLN A 1 89 ? -7.272 9.528 -1.670 1.00 98.19 89 GLN A O 1
ATOM 700 N N . THR A 1 90 ? -9.025 10.943 -1.648 1.00 97.88 90 THR A N 1
ATOM 701 C CA . THR A 1 90 ? -9.184 10.905 -0.194 1.00 97.88 90 THR A CA 1
ATOM 702 C C . THR A 1 90 ? -10.112 9.782 0.254 1.00 97.88 90 THR A C 1
ATOM 704 O O . THR A 1 90 ? -11.065 9.447 -0.448 1.00 97.88 90 THR A O 1
ATOM 707 N N . ASN A 1 91 ? -9.839 9.232 1.435 1.00 96.81 91 ASN A N 1
ATOM 708 C CA . ASN A 1 91 ? -10.648 8.241 2.124 1.00 96.81 91 ASN A CA 1
ATOM 709 C C . ASN A 1 91 ? -11.020 7.053 1.226 1.00 96.81 91 ASN A C 1
ATOM 711 O O . ASN A 1 91 ? -12.173 6.628 1.165 1.00 96.81 91 ASN A O 1
ATOM 715 N N . VAL A 1 92 ? -10.025 6.515 0.517 1.00 98.31 92 VAL A N 1
ATOM 716 C CA . VAL A 1 92 ? -10.211 5.329 -0.332 1.00 98.31 92 VAL A CA 1
ATOM 717 C C . VAL A 1 92 ? -10.510 4.082 0.499 1.00 98.31 92 VAL A C 1
ATOM 719 O O . VAL A 1 92 ? -11.064 3.108 -0.006 1.00 98.31 92 VAL A O 1
ATOM 722 N N . TRP A 1 93 ? -10.152 4.121 1.783 1.00 98.31 93 TRP A N 1
ATOM 723 C CA . TRP A 1 93 ? -10.562 3.161 2.793 1.00 98.31 93 TRP A CA 1
ATOM 724 C C . TRP A 1 93 ? -10.447 3.782 4.186 1.00 98.31 93 TRP A C 1
ATOM 726 O O . TRP A 1 93 ? -9.515 4.540 4.449 1.00 98.31 93 TRP A O 1
ATOM 736 N N . THR A 1 94 ? -11.343 3.402 5.095 1.00 96.38 94 THR A N 1
ATOM 737 C CA . THR A 1 94 ? -11.215 3.673 6.529 1.00 96.38 94 THR A CA 1
ATOM 738 C C . THR A 1 94 ? -11.603 2.422 7.314 1.00 96.38 94 THR A C 1
ATOM 740 O O . THR A 1 94 ? -12.554 1.727 6.950 1.00 96.38 94 THR A O 1
ATOM 743 N N . GLY A 1 95 ? -10.887 2.125 8.397 1.00 93.62 95 GLY A N 1
ATOM 744 C CA . GLY A 1 95 ? -11.174 0.966 9.233 1.00 93.62 95 GLY A CA 1
ATOM 745 C C . GLY A 1 95 ? -10.143 0.719 10.327 1.00 93.62 95 GLY A C 1
ATOM 746 O O . GLY A 1 95 ? -9.176 1.463 10.493 1.00 93.62 95 GLY A O 1
ATOM 747 N N . PHE A 1 96 ? -10.348 -0.358 11.083 1.00 92.88 96 PHE A N 1
ATOM 748 C CA . PHE A 1 96 ? -9.392 -0.791 12.097 1.00 92.88 96 PHE A CA 1
ATOM 749 C C . PHE A 1 96 ? -8.195 -1.488 11.467 1.00 92.88 96 PHE A C 1
ATOM 751 O O . PHE A 1 96 ? -8.357 -2.454 10.721 1.00 92.88 96 PHE A O 1
ATOM 758 N N . LEU A 1 97 ? -7.001 -1.027 11.829 1.00 95.44 97 LEU A N 1
ATOM 759 C CA . LEU A 1 97 ? -5.756 -1.751 11.611 1.00 95.44 97 LEU A CA 1
ATOM 760 C C . LEU A 1 97 ? -5.182 -2.128 12.974 1.00 95.44 97 LEU A C 1
ATOM 762 O O . LEU A 1 97 ? -5.206 -1.336 13.916 1.00 95.44 97 LEU A O 1
ATOM 766 N N . GLY A 1 98 ? -4.664 -3.345 13.075 1.00 94.25 98 GLY A N 1
ATOM 767 C CA . GLY A 1 98 ? -3.978 -3.821 14.267 1.00 94.25 98 GLY A CA 1
ATOM 768 C C . GLY A 1 98 ? -2.852 -4.795 13.934 1.00 94.25 98 GLY A C 1
ATOM 769 O O . GLY A 1 98 ? -2.543 -5.014 12.756 1.00 94.25 98 GLY A O 1
ATOM 770 N N . PRO A 1 99 ? -2.250 -5.425 14.957 1.00 95.06 99 PRO A N 1
ATOM 771 C CA . PRO A 1 99 ? -1.048 -6.229 14.786 1.00 95.06 99 PRO A CA 1
ATOM 772 C C . PRO A 1 99 ? -1.193 -7.399 13.806 1.00 95.06 99 PRO A C 1
ATOM 774 O O . PRO A 1 99 ? -0.224 -7.794 13.165 1.00 95.06 99 PRO A O 1
ATOM 777 N N . THR A 1 100 ? -2.406 -7.938 13.667 1.00 95.62 100 THR A N 1
ATOM 778 C CA . THR A 1 100 ? -2.723 -9.058 12.769 1.00 95.62 100 THR A CA 1
ATOM 779 C C . THR A 1 100 ? -3.242 -8.621 11.401 1.00 95.62 100 THR A C 1
ATOM 781 O O . THR A 1 100 ? -3.385 -9.459 10.512 1.00 95.62 100 THR A O 1
ATOM 784 N N . THR A 1 101 ? -3.551 -7.334 11.212 1.00 97.81 101 THR A N 1
ATOM 785 C CA . THR A 1 101 ? -4.099 -6.844 9.946 1.00 97.81 101 THR A CA 1
ATOM 786 C C . THR A 1 101 ? -3.023 -6.835 8.876 1.00 97.81 101 THR A C 1
ATOM 788 O O . THR A 1 101 ? -1.953 -6.263 9.072 1.00 97.81 101 THR A O 1
ATOM 791 N N . THR A 1 102 ? -3.322 -7.427 7.723 1.00 98.62 102 THR A N 1
ATOM 792 C CA . THR A 1 102 ? -2.446 -7.346 6.551 1.00 98.62 102 THR A CA 1
ATOM 793 C C . THR A 1 102 ? -2.961 -6.281 5.597 1.00 98.62 102 THR A C 1
ATOM 795 O O . THR A 1 102 ? -4.144 -6.254 5.266 1.00 98.62 102 THR A O 1
ATOM 798 N N . VAL A 1 103 ? -2.068 -5.403 5.155 1.00 98.81 103 VAL A N 1
ATOM 799 C CA . VAL A 1 103 ? -2.336 -4.390 4.133 1.00 98.81 103 VAL A CA 1
ATOM 800 C C . VAL A 1 103 ? -1.417 -4.668 2.957 1.00 98.81 103 VAL A C 1
ATOM 802 O O . VAL A 1 103 ? -0.201 -4.771 3.130 1.00 98.81 103 VAL A O 1
ATOM 805 N N . GLU A 1 104 ? -1.997 -4.793 1.767 1.00 98.81 104 GLU A N 1
ATOM 806 C CA . GLU A 1 104 ? -1.272 -4.912 0.507 1.00 98.81 104 GLU A CA 1
ATOM 807 C C . GLU A 1 104 ? -1.686 -3.789 -0.444 1.00 98.81 104 GLU A C 1
ATOM 809 O O . GLU A 1 104 ? -2.864 -3.630 -0.750 1.00 98.81 104 GLU A O 1
ATOM 814 N N . ILE A 1 105 ? -0.709 -3.026 -0.928 1.00 98.81 105 ILE A N 1
ATOM 815 C CA . ILE A 1 105 ? -0.908 -1.967 -1.918 1.00 98.81 105 ILE A CA 1
ATOM 816 C C . ILE A 1 105 ? -0.166 -2.378 -3.179 1.00 98.81 105 ILE A C 1
ATOM 818 O O . ILE A 1 105 ? 1.057 -2.535 -3.177 1.00 98.81 105 ILE A O 1
ATOM 822 N N . LYS A 1 106 ? -0.915 -2.575 -4.256 1.00 98.62 106 LYS A N 1
ATOM 823 C CA . LYS A 1 106 ? -0.385 -2.952 -5.562 1.00 98.62 106 LYS A CA 1
ATOM 824 C C . LYS A 1 106 ? -0.302 -1.718 -6.440 1.00 98.62 106 LYS A C 1
ATOM 826 O O . LYS A 1 106 ? -1.251 -0.946 -6.473 1.00 98.62 106 LYS A O 1
ATOM 831 N N . LEU A 1 107 ? 0.807 -1.578 -7.157 1.00 98.19 107 LEU A N 1
ATOM 832 C CA . LEU A 1 107 ? 0.976 -0.617 -8.244 1.00 98.19 107 LEU A CA 1
ATOM 833 C C . LEU A 1 107 ? 1.262 -1.391 -9.525 1.00 98.19 107 LEU A C 1
ATOM 835 O O . LEU A 1 107 ? 2.101 -2.293 -9.512 1.00 98.19 107 LEU A O 1
ATOM 839 N N . VAL A 1 108 ? 0.635 -1.000 -10.625 1.00 97.88 108 VAL A N 1
ATOM 840 C CA . VAL A 1 108 ? 0.994 -1.437 -11.974 1.00 97.88 108 VAL A CA 1
ATOM 841 C C . VAL A 1 108 ? 1.298 -0.192 -12.799 1.00 97.88 108 VAL A C 1
ATOM 843 O O . VAL A 1 108 ? 0.401 0.601 -13.064 1.00 97.88 108 VAL A O 1
ATOM 846 N N . ASN A 1 109 ? 2.559 -0.033 -13.201 1.00 96.19 109 ASN A N 1
ATOM 847 C CA . ASN A 1 109 ? 2.969 0.939 -14.210 1.00 96.19 109 ASN A CA 1
ATOM 848 C C . ASN A 1 109 ? 2.926 0.251 -15.582 1.00 96.19 109 ASN A C 1
ATOM 850 O O . ASN A 1 109 ? 3.630 -0.743 -15.800 1.00 96.19 109 ASN A O 1
ATOM 854 N N . LYS A 1 110 ? 2.100 0.772 -16.490 1.00 94.00 110 LYS A N 1
ATOM 855 C CA . LYS A 1 110 ? 1.822 0.205 -17.813 1.00 94.00 110 LYS A CA 1
ATOM 856 C C . LYS A 1 110 ? 2.691 0.819 -18.906 1.00 94.00 110 LYS A C 1
ATOM 858 O O . LYS A 1 110 ? 2.769 0.238 -19.982 1.00 94.00 110 LYS A O 1
ATOM 863 N N . GLN A 1 111 ? 3.318 1.974 -18.680 1.00 91.94 111 GLN A N 1
ATOM 864 C CA . GLN A 1 111 ? 4.187 2.627 -19.662 1.00 91.94 111 GLN A CA 1
ATOM 865 C C . GLN A 1 111 ? 4.927 3.823 -19.063 1.00 91.94 111 GLN A C 1
ATOM 867 O O . GLN A 1 111 ? 4.416 4.505 -18.193 1.00 91.94 111 GLN A O 1
ATOM 872 N N . LEU A 1 112 ? 6.087 4.160 -19.634 1.00 92.00 112 LEU A N 1
ATOM 873 C CA . LEU A 1 112 ? 6.835 5.372 -19.283 1.00 92.00 112 LEU A CA 1
ATOM 874 C C . LEU A 1 112 ? 7.039 5.513 -17.759 1.00 92.00 112 LEU A C 1
ATOM 876 O O . LEU A 1 112 ? 7.552 4.593 -17.118 1.00 92.00 112 LEU A O 1
ATOM 880 N N . SER A 1 113 ? 6.708 6.685 -17.219 1.00 92.94 113 SER A N 1
ATOM 881 C CA . SER A 1 113 ? 6.892 7.038 -15.820 1.00 92.94 113 SER A CA 1
ATOM 882 C C . SER A 1 113 ? 5.931 6.276 -14.916 1.00 92.94 113 SER A C 1
ATOM 884 O O . SER A 1 113 ? 4.839 5.918 -15.325 1.00 92.94 113 SER A O 1
ATOM 886 N N . GLY A 1 114 ? 6.334 6.046 -13.671 1.00 95.88 114 GLY A N 1
ATOM 887 C CA . GLY A 1 114 ? 5.443 5.476 -12.672 1.00 95.88 114 GLY A CA 1
ATOM 888 C C . GLY A 1 114 ? 5.743 6.002 -11.280 1.00 95.88 114 GLY A C 1
ATOM 889 O O . GLY A 1 114 ? 6.894 6.242 -10.900 1.00 95.88 114 GLY A O 1
ATOM 890 N N . GLN A 1 115 ? 4.689 6.187 -10.495 1.00 97.00 115 GLN A N 1
ATOM 891 C CA . GLN A 1 115 ? 4.774 6.811 -9.184 1.00 97.00 115 GLN A CA 1
ATOM 892 C C . GLN A 1 115 ? 3.610 6.382 -8.302 1.00 97.00 115 GLN A C 1
ATOM 894 O O . GLN A 1 115 ? 2.481 6.221 -8.754 1.00 97.00 115 GLN A O 1
ATOM 899 N N . LEU A 1 116 ? 3.884 6.253 -7.008 1.00 98.38 116 LEU A N 1
ATOM 900 C CA . LEU A 1 116 ? 2.864 6.033 -6.003 1.00 98.38 116 LEU A CA 1
ATOM 901 C C . LEU A 1 116 ? 3.151 6.866 -4.758 1.00 98.38 116 LEU A C 1
ATOM 903 O O . LEU A 1 116 ? 4.270 6.881 -4.239 1.00 98.38 116 LEU A O 1
ATOM 907 N N . GLN A 1 117 ? 2.111 7.525 -4.265 1.00 98.69 117 GLN A N 1
ATOM 908 C CA . GLN A 1 117 ? 2.086 8.161 -2.959 1.00 98.69 117 GLN A CA 1
ATOM 909 C C . GLN A 1 117 ? 0.948 7.568 -2.140 1.00 98.69 117 GLN A C 1
ATOM 911 O O . GLN A 1 117 ? -0.174 7.464 -2.628 1.00 98.69 117 GLN A O 1
ATOM 916 N N . ILE A 1 118 ? 1.240 7.210 -0.893 1.00 98.69 118 ILE A N 1
ATOM 917 C CA . ILE A 1 118 ? 0.277 6.639 0.048 1.00 98.69 118 ILE A CA 1
ATOM 918 C C . ILE A 1 118 ? 0.364 7.388 1.368 1.00 98.69 118 ILE A C 1
ATOM 920 O O . ILE A 1 118 ? 1.455 7.656 1.876 1.00 98.69 118 ILE A O 1
ATOM 924 N N . SER A 1 119 ? -0.799 7.683 1.940 1.00 98.56 119 SER A N 1
ATOM 925 C CA . SER A 1 119 ? -0.936 8.157 3.314 1.00 98.56 119 SER A CA 1
ATOM 926 C C . SER A 1 119 ? -1.890 7.244 4.078 1.00 98.56 119 SER A C 1
ATOM 928 O O . SER A 1 119 ? -3.012 7.027 3.642 1.00 98.56 119 SER A O 1
ATOM 930 N N . ILE A 1 120 ? -1.437 6.703 5.205 1.00 98.19 120 ILE A N 1
ATOM 931 C CA . ILE A 1 120 ? -2.209 5.905 6.155 1.00 98.19 120 ILE A CA 1
ATOM 932 C C . ILE A 1 120 ? -2.112 6.615 7.505 1.00 98.19 120 ILE A C 1
ATOM 934 O O . ILE A 1 120 ? -1.118 6.497 8.222 1.00 98.19 120 ILE A O 1
ATOM 938 N N . ASN A 1 121 ? -3.143 7.379 7.847 1.00 97.06 121 ASN A N 1
ATOM 939 C CA . ASN A 1 121 ? -3.161 8.226 9.038 1.00 97.06 121 ASN A CA 1
ATOM 940 C C . ASN A 1 121 ? -4.284 7.794 9.985 1.00 97.06 121 ASN A C 1
ATOM 942 O O . ASN A 1 121 ? -5.275 7.227 9.519 1.00 97.06 121 ASN A O 1
ATOM 946 N N . PRO A 1 122 ? -4.177 8.069 11.298 1.00 93.94 122 PRO A N 1
ATOM 947 C CA . PRO A 1 122 ? -5.327 7.977 12.187 1.00 93.94 122 PRO A CA 1
ATOM 948 C C . PRO A 1 122 ? -6.505 8.760 11.600 1.00 93.94 122 PRO A C 1
ATOM 950 O O . PRO A 1 122 ? -6.352 9.912 11.191 1.00 93.94 122 PRO A O 1
ATOM 953 N N . SER A 1 123 ? -7.667 8.121 11.519 1.00 92.44 123 SER A N 1
ATOM 954 C CA . SER A 1 123 ? -8.875 8.776 11.034 1.00 92.44 123 SER A CA 1
ATOM 955 C C . SER A 1 123 ? -9.392 9.743 12.097 1.00 92.44 123 SER A C 1
ATOM 957 O O . SER A 1 123 ? -9.372 9.451 13.291 1.00 92.44 123 SER A O 1
ATOM 959 N N . THR A 1 124 ? -9.895 10.896 11.659 1.00 87.44 124 THR A N 1
ATOM 960 C CA . THR A 1 124 ? -10.605 11.844 12.531 1.00 87.44 124 THR A CA 1
ATOM 961 C C . THR A 1 124 ? -12.010 11.361 12.888 1.00 87.44 124 THR A C 1
ATOM 963 O O . THR A 1 124 ? -12.636 11.900 13.800 1.00 87.44 124 THR A O 1
ATOM 966 N N . SER A 1 125 ? -12.514 10.340 12.188 1.00 82.19 125 SER A N 1
ATOM 967 C CA . SER A 1 125 ? -13.772 9.687 12.529 1.00 82.19 125 SER A CA 1
ATOM 968 C C . SER A 1 125 ? -13.586 8.819 13.769 1.00 82.19 125 SER A C 1
ATOM 970 O O . SER A 1 125 ? -12.666 8.010 13.838 1.00 82.19 125 SER A O 1
ATOM 972 N N . THR A 1 126 ? -14.488 8.952 14.737 1.00 73.81 126 THR A N 1
ATOM 973 C CA . THR A 1 126 ? -14.466 8.182 15.985 1.00 73.81 126 THR A CA 1
ATOM 974 C C . THR A 1 126 ? -15.571 7.125 15.965 1.00 73.81 126 THR A C 1
ATOM 976 O O . THR A 1 126 ? -16.698 7.396 16.389 1.00 73.81 126 THR A O 1
ATOM 979 N N . PRO A 1 127 ? -15.303 5.910 15.456 1.00 75.19 127 PRO A N 1
ATOM 980 C CA . PRO A 1 127 ? -16.296 4.845 15.456 1.00 75.19 127 PRO A CA 1
ATOM 981 C C . PRO A 1 127 ? -16.780 4.571 16.882 1.00 75.19 127 PRO A C 1
ATOM 983 O O . PRO A 1 127 ? -15.990 4.435 17.822 1.00 75.19 127 PRO A O 1
ATOM 986 N N . GLN A 1 128 ? -18.096 4.501 17.036 1.00 76.44 128 GLN A N 1
ATOM 987 C CA . GLN A 1 128 ? -18.745 4.223 18.310 1.00 76.44 128 GLN A CA 1
ATOM 988 C C . GLN A 1 128 ? -19.212 2.768 18.321 1.00 76.44 128 GLN A C 1
ATOM 990 O O . GLN A 1 128 ? -19.783 2.284 17.345 1.00 76.44 128 GLN A O 1
ATOM 995 N N . THR A 1 129 ? -19.000 2.073 19.429 1.00 72.62 129 THR A N 1
ATOM 996 C CA . THR A 1 129 ? -19.709 0.832 19.746 1.00 72.62 129 THR A CA 1
ATOM 997 C C . THR A 1 129 ? -20.950 1.175 20.548 1.00 72.62 129 THR A C 1
ATOM 999 O O . THR A 1 129 ? -20.850 1.839 21.579 1.00 72.62 129 THR A O 1
ATOM 1002 N N . LEU A 1 130 ? -22.104 0.712 20.077 1.00 74.19 130 LEU A N 1
ATOM 1003 C CA . LEU A 1 130 ? -23.342 0.729 20.849 1.00 74.19 130 LEU A CA 1
ATOM 1004 C C . LEU A 1 130 ? -23.374 -0.465 21.804 1.00 74.19 130 LEU A C 1
ATOM 1006 O O . LEU A 1 130 ? -22.732 -1.491 21.551 1.00 74.19 130 LEU A O 1
ATOM 1010 N N . ASN A 1 131 ? -24.141 -0.349 22.883 1.00 73.62 131 ASN A N 1
ATOM 1011 C CA . ASN A 1 131 ? -24.494 -1.507 23.691 1.00 73.62 131 ASN A CA 1
ATOM 1012 C C . ASN A 1 131 ? -25.181 -2.593 22.845 1.00 73.62 131 ASN A C 1
ATOM 1014 O O . ASN A 1 131 ? -25.807 -2.329 21.818 1.00 73.62 131 ASN A O 1
ATOM 1018 N N . SER A 1 132 ? -25.034 -3.843 23.288 1.00 74.44 132 SER A N 1
ATOM 1019 C CA . SER A 1 132 ? -25.717 -4.995 22.697 1.00 74.44 132 SER A CA 1
ATOM 1020 C C . SER A 1 132 ? -27.232 -4.787 22.652 1.00 74.44 132 SER A C 1
ATOM 1022 O O . SER A 1 132 ? -27.778 -4.088 23.502 1.00 74.44 132 SER A O 1
ATOM 1024 N N . ASN A 1 133 ? -27.904 -5.442 21.699 1.00 74.31 133 ASN A N 1
ATOM 1025 C CA . ASN A 1 133 ? -29.352 -5.342 21.508 1.00 74.31 133 ASN A CA 1
ATOM 1026 C C . ASN A 1 133 ? -30.127 -5.486 22.828 1.00 74.31 133 ASN A C 1
ATOM 1028 O O . ASN A 1 133 ? -30.003 -6.496 23.523 1.00 74.31 133 ASN A O 1
ATOM 1032 N N . SER A 1 134 ? -30.965 -4.493 23.120 1.00 73.31 134 SER A N 1
ATOM 1033 C CA . SER A 1 134 ? -31.853 -4.474 24.283 1.00 73.31 134 SER A CA 1
ATOM 1034 C C . SER A 1 134 ? -33.262 -4.887 23.864 1.00 73.31 134 SER A C 1
ATOM 1036 O O . SER A 1 134 ? -33.863 -4.252 22.997 1.00 73.31 134 SER A O 1
ATOM 1038 N N . THR A 1 135 ? -33.826 -5.923 24.486 1.00 80.88 135 THR A N 1
ATOM 1039 C CA . THR A 1 135 ? -35.250 -6.251 24.318 1.00 80.88 135 THR A CA 1
ATOM 1040 C C . THR A 1 135 ? -36.087 -5.306 25.177 1.00 80.88 135 THR A C 1
ATOM 1042 O O . THR A 1 135 ? -35.948 -5.306 26.399 1.00 80.88 135 THR A O 1
ATOM 1045 N N . ILE A 1 136 ? -36.966 -4.516 24.552 1.00 83.88 136 ILE A N 1
ATOM 1046 C CA . ILE A 1 136 ? -37.867 -3.582 25.244 1.00 83.88 136 ILE A CA 1
ATOM 1047 C C . ILE A 1 136 ? -39.290 -4.158 25.241 1.00 83.88 136 ILE A C 1
ATOM 1049 O O . ILE A 1 136 ? -39.857 -4.415 24.180 1.00 83.88 136 ILE A O 1
ATOM 1053 N N . CYS A 1 137 ? -39.875 -4.356 26.424 1.00 86.38 137 CYS A N 1
ATOM 1054 C CA . CYS A 1 137 ? -41.276 -4.764 26.586 1.00 86.38 137 CYS A CA 1
ATOM 1055 C C . CYS A 1 137 ? -42.215 -3.545 26.613 1.00 86.38 137 CYS A C 1
ATOM 1057 O O . CYS A 1 137 ? -41.777 -2.422 26.861 1.00 86.38 137 CYS A O 1
ATOM 1059 N N . VAL A 1 138 ? -43.522 -3.755 26.404 1.00 87.94 138 VAL A N 1
ATOM 1060 C CA . VAL A 1 138 ? -44.536 -2.683 26.488 1.00 87.94 138 VAL A CA 1
ATOM 1061 C C . VAL A 1 138 ? -44.448 -1.966 27.840 1.00 87.94 138 VAL A C 1
ATOM 1063 O O . VAL A 1 138 ? -44.554 -2.598 28.887 1.00 87.94 138 VAL A O 1
ATOM 1066 N N . GLY A 1 139 ? -44.253 -0.645 27.799 1.00 86.25 139 GLY A N 1
ATOM 1067 C CA . GLY A 1 139 ? -44.096 0.207 28.984 1.00 86.25 139 GLY A CA 1
ATOM 1068 C C . GLY A 1 139 ? -42.680 0.252 29.574 1.00 86.25 139 GLY A C 1
ATOM 1069 O O . GLY A 1 139 ? -42.464 0.970 30.545 1.00 86.25 139 GLY A O 1
ATOM 1070 N N . GLY A 1 140 ? -41.722 -0.487 29.006 1.00 84.25 140 GLY A N 1
ATOM 1071 C CA . GLY A 1 140 ? -40.318 -0.441 29.406 1.00 84.25 140 GLY A CA 1
ATOM 1072 C C . GLY A 1 140 ? -39.534 0.681 28.723 1.00 84.25 140 GLY A C 1
ATOM 1073 O O . GLY A 1 140 ? -39.881 1.133 27.633 1.00 84.25 140 GLY A O 1
ATOM 1074 N N . SER A 1 141 ? -38.433 1.085 29.351 1.00 82.81 141 SER A N 1
ATOM 1075 C CA . SER A 1 141 ? -37.388 1.916 28.752 1.00 82.81 141 SER A CA 1
ATOM 1076 C C . SER A 1 141 ? -36.070 1.144 28.717 1.00 82.81 141 SER A C 1
ATOM 1078 O O . SER A 1 141 ? -35.857 0.229 29.513 1.00 82.81 141 SER A O 1
ATOM 1080 N N . ALA A 1 142 ? -35.179 1.517 27.802 1.00 82.62 142 ALA A N 1
ATOM 1081 C CA . ALA A 1 142 ? -33.809 1.026 27.772 1.00 82.62 142 ALA A CA 1
ATOM 1082 C C . ALA A 1 142 ? -32.856 2.197 27.554 1.00 82.62 142 ALA A C 1
ATOM 1084 O O . ALA A 1 142 ? -33.145 3.091 26.757 1.00 82.62 142 ALA A O 1
ATOM 1085 N N . ASP A 1 143 ? -31.714 2.149 28.230 1.00 81.44 143 ASP A N 1
ATOM 1086 C CA . ASP A 1 143 ? -30.629 3.087 27.993 1.00 81.44 143 ASP A CA 1
ATOM 1087 C C . ASP A 1 143 ? -29.781 2.590 26.821 1.00 81.44 143 ASP A C 1
ATOM 1089 O O . ASP A 1 143 ? -29.382 1.421 26.761 1.00 81.44 143 ASP A O 1
ATOM 1093 N N . LEU A 1 144 ? -29.510 3.485 25.874 1.00 78.00 144 LEU A N 1
ATOM 1094 C CA . LEU A 1 144 ? -28.535 3.254 24.818 1.00 78.00 144 LEU A CA 1
ATOM 1095 C C . LEU A 1 144 ? -27.230 3.920 25.243 1.00 78.00 144 LEU A C 1
ATOM 1097 O O . LEU A 1 144 ? -27.205 5.124 25.499 1.00 78.00 144 LEU A O 1
ATOM 1101 N N . SER A 1 145 ? -26.149 3.152 25.319 1.00 77.19 145 SER A N 1
ATOM 1102 C CA . SER A 1 145 ? -24.822 3.704 25.572 1.00 77.19 145 SER A CA 1
ATOM 1103 C C . SER A 1 145 ? -23.960 3.557 24.328 1.00 77.19 145 SER A C 1
ATOM 1105 O O . SER A 1 145 ? -23.959 2.522 23.663 1.00 77.19 145 SER A O 1
ATOM 1107 N N . ALA A 1 146 ? -23.237 4.625 24.005 1.00 72.94 146 ALA A N 1
ATOM 1108 C CA . ALA A 1 146 ? -22.194 4.627 22.996 1.00 72.94 146 ALA A CA 1
ATOM 1109 C C . ALA A 1 146 ? -20.848 4.765 23.709 1.00 72.94 146 ALA A C 1
ATOM 1111 O O . ALA A 1 146 ? -20.681 5.631 24.568 1.00 72.94 146 ALA A O 1
ATOM 1112 N N . ALA A 1 147 ? -19.898 3.909 23.360 1.00 73.25 147 ALA A N 1
ATOM 1113 C CA . ALA A 1 147 ? -18.511 4.023 23.784 1.00 73.25 147 ALA A CA 1
ATOM 1114 C C . ALA A 1 147 ? -17.615 4.160 22.554 1.00 73.25 147 ALA A C 1
ATOM 1116 O O . ALA A 1 147 ? -17.942 3.641 21.485 1.00 73.25 147 ALA A O 1
ATOM 1117 N N . SER A 1 148 ? -16.460 4.811 22.708 1.00 66.38 148 SER A N 1
ATOM 1118 C CA . SER A 1 148 ? -15.416 4.725 21.688 1.00 66.38 148 SER A CA 1
ATOM 1119 C C . SER A 1 148 ? -15.053 3.257 21.490 1.00 66.38 148 SER A C 1
ATOM 1121 O O . SER A 1 148 ? -14.732 2.551 22.444 1.00 66.38 148 SER A O 1
ATOM 1123 N N . SER A 1 149 ? -15.086 2.809 20.242 1.00 64.88 149 SER A N 1
ATOM 1124 C CA . SER A 1 149 ? -14.700 1.443 19.870 1.00 64.88 149 SER A CA 1
ATOM 1125 C C . SER A 1 149 ? -13.189 1.190 19.984 1.00 64.88 149 SER A C 1
ATOM 1127 O O . SER A 1 149 ? -12.719 0.070 19.788 1.00 64.88 149 SER A O 1
ATOM 1129 N N . ILE A 1 150 ? -12.414 2.224 20.324 1.00 59.47 150 ILE A N 1
ATOM 1130 C CA . ILE A 1 150 ? -10.976 2.132 20.529 1.00 59.47 150 ILE A CA 1
ATOM 1131 C C . ILE A 1 150 ? -10.696 1.750 21.989 1.00 59.47 150 ILE A C 1
ATOM 1133 O O . ILE A 1 150 ? -10.606 2.604 22.870 1.00 59.47 150 ILE A O 1
ATOM 1137 N N . ALA A 1 151 ? -10.524 0.454 22.253 1.00 47.16 151 ALA A N 1
ATOM 1138 C CA . ALA A 1 151 ? -9.930 -0.008 23.503 1.00 47.16 151 ALA A CA 1
ATOM 1139 C C . ALA A 1 151 ? -8.400 0.162 23.430 1.00 47.16 151 ALA A C 1
ATOM 1141 O O . ALA A 1 151 ? -7.732 -0.552 22.685 1.00 47.16 151 ALA A O 1
ATOM 1142 N N . GLY A 1 152 ? -7.839 1.099 24.202 1.00 45.50 152 GLY A N 1
ATOM 1143 C CA . GLY A 1 152 ? -6.389 1.195 24.416 1.00 45.50 152 GLY A CA 1
ATOM 1144 C C . GLY A 1 152 ? -5.583 2.082 23.458 1.00 45.50 152 GLY A C 1
ATOM 1145 O O . GLY A 1 152 ? -4.363 1.949 23.441 1.00 45.50 152 GLY A O 1
ATOM 1146 N N . ALA A 1 153 ? -6.198 3.005 22.708 1.00 40.59 153 ALA A N 1
ATOM 1147 C CA . ALA A 1 153 ? -5.443 4.169 22.232 1.00 40.59 153 ALA A CA 1
ATOM 1148 C C . ALA A 1 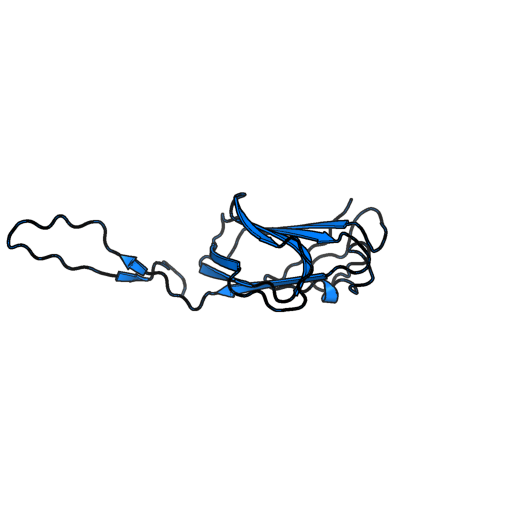153 ? -5.380 5.187 23.372 1.00 40.59 153 ALA A C 1
ATOM 1150 O O . ALA A 1 153 ? -6.351 5.893 23.642 1.00 40.59 153 ALA A O 1
ATOM 1151 N N . THR A 1 154 ? -4.261 5.173 24.086 1.00 36.47 154 THR A N 1
ATOM 1152 C CA . THR A 1 154 ? -3.828 6.273 24.953 1.00 36.47 154 THR A CA 1
ATOM 1153 C C . THR A 1 154 ? -3.067 7.297 24.137 1.00 36.47 154 THR A C 1
ATOM 1155 O O . THR A 1 154 ? -2.194 6.845 23.358 1.00 36.47 154 THR A O 1
#

Foldseek 3Di:
DWDWDAQDPWDKCCVQPNQQADQQRGPPPGGGHIDDDDDTRAFDKDKDKDAADAWAKKFKKWQFWAQKKWKDKPNHTQAIDGGGDNGIDTRSDIGTGHRGIMMIMMHTGHDGGTITTMDIGHDPDFDWDWDDDDDADVPGDDDIDIDRPDDDPD

pLDDT: mean 91.78, std 11.49, range [36.47, 98.88]

Secondary structure (DSSP, 8-state):
-EE-----SSEEGGGTS-TTS-GGG--SSSSPPPEE----SSSEEEEEEE--PPSEEEEEEEEEEESEEEEEETTEEEEEE-S-B-S-EEEEEEEEE-TT--EEEEEEE-SS--EEEEEEEE-S--PEEEPPPPP--TT------EEES-SS--

Radius of gyration: 20.07 Å; chains: 1; bounding box: 63×25×49 Å